Protein AF-A0A968CWX7-F1 (afdb_monomer)

Sequence (140 aa):
MKQVKEYPTERLKCWNDAKNLRMKYYENYLRAHEKGGLRWAGGAWAFSSIPAGLGKDVYSVTGEPYGATVAFFKDFAGQCHDAVEAAGFPRTLCAYMRNYWGSVLLDKYILADGTIMDGYPAPDFIWQDHICCSHSKWYQ

Solvent-accessible surface area (backbone atoms only — not comparable to full-atom values): 8065 Å²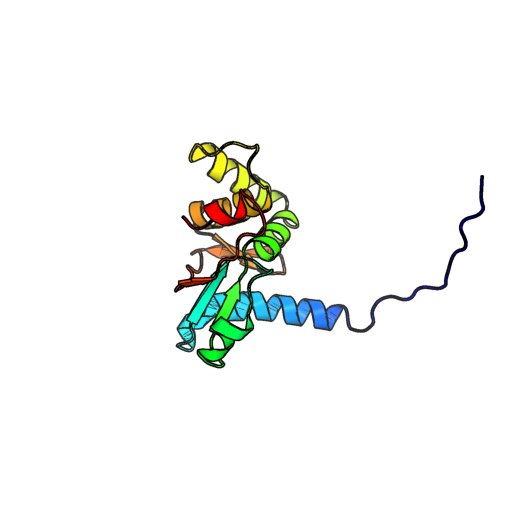 total; per-residue (Å²): 131,84,83,79,86,84,73,94,81,78,77,68,87,60,51,65,57,53,51,52,52,49,36,49,45,47,49,46,32,65,46,18,64,84,74,74,29,42,32,32,28,30,39,78,83,33,73,60,70,60,63,49,72,78,40,91,52,53,28,61,56,30,45,55,68,48,8,51,51,37,56,72,43,54,72,62,26,50,53,9,41,52,50,30,42,74,73,71,46,65,86,86,50,60,64,32,56,32,25,41,51,7,28,55,75,68,34,28,37,71,42,76,87,64,56,73,39,78,60,42,74,74,53,78,46,76,51,70,45,77,88,44,84,64,56,63,54,72,86,112

Structure (mmCIF, N/CA/C/O backbone):
data_AF-A0A968CWX7-F1
#
_entry.id   AF-A0A968CWX7-F1
#
loop_
_atom_site.group_PDB
_atom_site.id
_atom_site.type_symbol
_atom_site.label_atom_id
_atom_site.label_alt_id
_atom_site.label_comp_id
_atom_site.label_asym_id
_atom_site.label_entity_id
_atom_site.label_seq_id
_atom_site.pdbx_PDB_ins_code
_atom_site.Cartn_x
_atom_site.Cartn_y
_atom_site.Cartn_z
_atom_site.occupancy
_atom_site.B_iso_or_equiv
_atom_site.auth_seq_id
_atom_site.auth_comp_id
_atom_site.auth_asym_id
_atom_site.auth_atom_id
_atom_site.pdbx_PDB_model_num
ATOM 1 N N . MET A 1 1 ? 0.346 33.103 32.024 1.00 67.25 1 MET A N 1
ATOM 2 C CA . MET A 1 1 ? -0.031 31.960 31.159 1.00 67.25 1 MET A CA 1
ATOM 3 C C . MET A 1 1 ? -1.509 31.667 31.383 1.00 67.25 1 MET A C 1
ATOM 5 O O . MET A 1 1 ? -1.918 31.648 32.536 1.00 67.25 1 MET A O 1
ATOM 9 N N . LYS A 1 2 ? -2.324 31.523 30.328 1.00 74.75 2 LYS A N 1
ATOM 10 C CA . LYS A 1 2 ? -3.738 31.125 30.476 1.00 74.75 2 LYS A CA 1
ATOM 11 C C . LYS A 1 2 ? -3.789 29.654 30.894 1.00 74.75 2 LYS A C 1
ATOM 13 O O . LYS A 1 2 ? -3.130 28.831 30.268 1.00 74.75 2 LYS A O 1
ATOM 18 N N . GLN A 1 3 ? -4.551 29.344 31.937 1.00 81.31 3 GLN A N 1
ATOM 19 C CA . GLN A 1 3 ? -4.767 27.972 32.389 1.00 81.31 3 GLN A CA 1
ATOM 20 C C . GLN A 1 3 ? -5.578 27.224 31.320 1.00 81.31 3 GLN A C 1
ATOM 22 O O . GLN A 1 3 ? -6.645 27.692 30.913 1.00 81.31 3 GLN A O 1
ATOM 27 N N . VAL A 1 4 ? -5.049 26.110 30.810 1.00 87.00 4 VAL A N 1
ATOM 28 C CA . VAL A 1 4 ? -5.750 25.274 29.827 1.00 87.00 4 VAL A CA 1
ATOM 29 C C . VAL A 1 4 ? -6.818 24.483 30.572 1.00 87.00 4 VAL A C 1
ATOM 31 O O . VAL A 1 4 ? -6.523 23.797 31.545 1.00 87.00 4 VAL A O 1
ATOM 34 N N . LYS A 1 5 ? -8.074 24.617 30.146 1.00 90.12 5 LYS A N 1
ATOM 35 C CA . LYS A 1 5 ? -9.191 23.867 30.719 1.00 90.12 5 LYS A CA 1
ATOM 36 C C . LYS A 1 5 ? -9.108 22.416 30.249 1.00 90.12 5 LYS A C 1
ATOM 38 O O . LYS A 1 5 ? -9.241 22.156 29.055 1.00 90.12 5 LYS A O 1
ATOM 43 N N . GLU A 1 6 ? -8.900 21.497 31.182 1.00 90.50 6 GLU A N 1
ATOM 44 C CA . GLU A 1 6 ? -8.893 20.061 30.909 1.00 90.50 6 GLU A CA 1
ATOM 45 C C . GLU A 1 6 ? -10.314 19.491 30.980 1.00 90.50 6 GLU A C 1
ATOM 47 O O . GLU A 1 6 ? -11.129 19.901 31.810 1.00 90.50 6 GLU A O 1
ATOM 52 N N . TYR A 1 7 ? -10.618 18.556 30.080 1.00 92.88 7 TYR A N 1
ATOM 53 C CA . TYR A 1 7 ? -11.898 17.855 30.018 1.00 92.88 7 TYR A CA 1
ATOM 54 C C . TYR A 1 7 ? -11.671 16.367 30.295 1.00 92.88 7 TYR A C 1
ATOM 56 O O . TYR A 1 7 ? -10.656 15.824 29.852 1.00 92.88 7 TYR A O 1
ATOM 64 N N . PRO A 1 8 ? -12.595 15.687 30.998 1.00 92.81 8 PRO A N 1
ATOM 65 C CA . PRO A 1 8 ? -12.504 14.245 31.177 1.00 92.81 8 PRO A CA 1
ATOM 66 C C . PRO A 1 8 ? -12.540 13.552 29.811 1.00 92.81 8 PRO A C 1
ATOM 68 O O . PRO A 1 8 ? -13.364 13.877 28.956 1.00 92.81 8 PRO A O 1
ATOM 71 N N . THR A 1 9 ? -11.636 12.595 29.611 1.00 93.62 9 THR A N 1
ATOM 72 C CA . THR A 1 9 ? -11.552 11.787 28.390 1.00 93.62 9 THR A CA 1
ATOM 73 C C . THR A 1 9 ? -11.547 10.307 28.752 1.00 93.62 9 THR A C 1
ATOM 75 O O . THR A 1 9 ? -11.075 9.916 29.819 1.00 93.62 9 THR A O 1
ATOM 78 N N . GLU A 1 10 ? -12.076 9.470 27.863 1.00 94.62 10 GLU A N 1
ATOM 79 C CA . GLU A 1 10 ? -11.975 8.016 27.956 1.00 94.62 10 GLU A CA 1
ATOM 80 C C . GLU A 1 10 ? -11.439 7.442 26.643 1.00 94.62 10 GLU A C 1
ATOM 82 O O . GLU A 1 10 ? -11.481 8.084 25.591 1.00 94.62 10 GLU A O 1
ATOM 87 N N . ARG A 1 11 ? -10.910 6.217 26.696 1.00 94.31 11 ARG A N 1
ATOM 88 C CA . ARG A 1 11 ? -10.482 5.517 25.482 1.00 94.31 11 ARG A CA 1
ATOM 89 C C . ARG A 1 11 ? -11.704 5.119 24.661 1.00 94.31 11 ARG A C 1
ATOM 91 O O . ARG A 1 11 ? -12.733 4.732 25.208 1.00 94.31 11 ARG A O 1
ATOM 98 N N . LEU A 1 12 ? -11.557 5.129 23.339 1.00 94.88 12 LEU A N 1
ATOM 99 C CA . LEU A 1 12 ? -12.603 4.648 22.445 1.00 94.88 12 LEU A CA 1
ATOM 100 C C . LEU A 1 12 ? -12.853 3.148 22.685 1.00 94.88 12 LEU A C 1
ATOM 102 O O . LEU A 1 12 ? -11.975 2.320 22.439 1.00 94.88 12 LEU A O 1
ATOM 106 N N . LYS A 1 13 ? -14.055 2.794 23.153 1.00 96.75 13 LYS A N 1
ATOM 10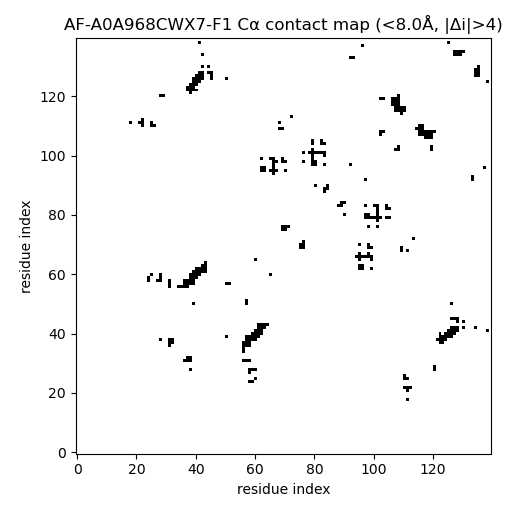7 C CA . LYS A 1 13 ? -14.405 1.415 23.547 1.00 96.75 13 LYS A CA 1
ATOM 108 C C . LYS A 1 13 ? -14.299 0.414 22.390 1.00 96.75 13 LYS A C 1
ATOM 110 O O . LYS A 1 13 ? -13.876 -0.715 22.603 1.00 96.75 13 LYS A O 1
ATOM 115 N N . CYS A 1 14 ? -14.599 0.849 21.167 1.00 96.50 14 CYS A N 1
ATOM 116 C CA . CYS A 1 14 ? -14.535 0.038 19.947 1.00 96.50 14 CYS A CA 1
ATOM 117 C C . CYS A 1 14 ? -13.175 0.099 19.225 1.00 96.50 14 CYS A C 1
ATOM 119 O O . CYS A 1 14 ? -13.073 -0.254 18.052 1.00 96.50 14 CYS A O 1
ATOM 121 N N . TRP A 1 15 ? -12.103 0.558 19.886 1.00 95.94 15 TRP A N 1
ATOM 122 C CA . TRP A 1 15 ? -10.797 0.715 19.233 1.00 95.94 15 TRP A CA 1
ATOM 123 C C . TRP A 1 15 ? -10.254 -0.591 18.640 1.00 95.94 15 TRP A C 1
ATOM 125 O O . TRP A 1 15 ? -9.680 -0.594 17.551 1.00 95.94 15 TRP A O 1
ATOM 135 N N . ASN A 1 16 ? -10.465 -1.715 19.327 1.00 96.25 16 ASN A N 1
ATOM 136 C CA . ASN A 1 16 ? -10.061 -3.022 18.813 1.00 96.25 16 ASN A CA 1
ATOM 137 C C . ASN A 1 16 ? -10.897 -3.440 17.594 1.00 96.25 16 ASN A C 1
ATOM 139 O O . ASN A 1 16 ? -10.343 -3.996 16.649 1.00 96.25 16 ASN A O 1
ATOM 143 N N . ASP A 1 17 ? -12.186 -3.099 17.555 1.00 97.62 17 ASP A N 1
ATOM 144 C CA . ASP A 1 17 ? -13.036 -3.367 16.391 1.00 97.62 17 ASP A CA 1
ATOM 145 C C . ASP A 1 17 ? -12.569 -2.568 15.172 1.00 97.62 17 ASP A C 1
ATOM 147 O O . ASP A 1 17 ? -12.485 -3.111 14.073 1.00 97.62 17 ASP A O 1
ATOM 151 N N . ALA A 1 18 ? -12.166 -1.309 15.367 1.00 96.50 18 ALA A N 1
ATOM 152 C CA . ALA A 1 18 ? -11.585 -0.488 14.306 1.00 96.50 18 ALA A CA 1
ATOM 153 C C . ALA A 1 18 ? -10.281 -1.093 13.750 1.00 96.50 18 ALA A C 1
ATOM 155 O O . ALA A 1 18 ? -10.082 -1.129 12.533 1.00 96.50 18 ALA A O 1
ATOM 156 N N . LYS A 1 19 ? -9.410 -1.632 14.616 1.00 95.62 19 LYS A N 1
ATOM 157 C CA . LYS A 1 19 ? -8.200 -2.352 14.181 1.00 95.62 19 LYS A CA 1
ATOM 158 C C . LYS A 1 19 ? -8.538 -3.607 13.381 1.00 95.62 19 LYS A C 1
ATOM 160 O O . LYS A 1 19 ? -7.940 -3.830 12.332 1.00 95.62 19 LYS A O 1
ATOM 165 N N . ASN A 1 20 ? -9.521 -4.380 13.838 1.00 97.31 20 ASN A N 1
ATOM 166 C CA . ASN A 1 20 ? -9.982 -5.580 13.142 1.00 97.31 20 ASN A CA 1
ATOM 167 C C . ASN A 1 20 ? -10.578 -5.243 11.767 1.00 97.31 20 ASN A C 1
ATOM 169 O O . ASN A 1 20 ? -10.320 -5.949 10.796 1.00 97.31 20 ASN A O 1
ATOM 173 N N . LEU A 1 21 ? -11.340 -4.149 11.660 1.00 97.06 21 LEU A N 1
ATOM 174 C CA . LEU A 1 21 ? -11.858 -3.653 10.382 1.00 97.06 21 LEU A CA 1
ATOM 175 C C . LEU A 1 21 ? -10.725 -3.253 9.434 1.00 97.06 21 LEU A C 1
ATOM 177 O O . LEU A 1 21 ? -10.745 -3.636 8.266 1.00 97.06 21 LEU A O 1
ATOM 181 N N . ARG A 1 22 ? -9.712 -2.540 9.938 1.00 96.69 22 ARG A N 1
ATOM 182 C CA . ARG A 1 22 ? -8.534 -2.168 9.147 1.00 96.69 22 ARG A CA 1
ATOM 183 C C . ARG A 1 22 ? -7.749 -3.394 8.681 1.00 96.69 22 ARG A C 1
ATOM 185 O O . ARG A 1 22 ? -7.303 -3.407 7.543 1.00 96.69 22 ARG A O 1
ATOM 192 N N . MET A 1 23 ? -7.603 -4.424 9.512 1.00 97.75 23 MET A N 1
ATOM 193 C CA . MET A 1 23 ? -6.945 -5.666 9.094 1.00 97.75 23 MET A CA 1
ATOM 194 C C . MET A 1 23 ? -7.702 -6.338 7.943 1.00 97.75 23 MET A C 1
ATOM 196 O O . MET A 1 23 ? -7.127 -6.584 6.884 1.00 97.75 23 MET A O 1
ATOM 200 N N . LYS A 1 24 ? -9.019 -6.516 8.104 1.00 97.69 24 LYS A N 1
ATOM 201 C CA . LYS A 1 24 ? -9.888 -7.089 7.065 1.00 97.69 24 LYS A CA 1
ATOM 202 C C . LYS A 1 24 ? -9.848 -6.297 5.760 1.00 97.69 24 LYS A C 1
ATOM 204 O O . LYS A 1 24 ? -9.932 -6.892 4.695 1.00 97.69 24 LYS A O 1
ATOM 209 N N . TYR A 1 25 ? -9.722 -4.972 5.827 1.00 96.94 25 TYR A N 1
ATOM 210 C CA . TYR A 1 25 ? -9.575 -4.119 4.646 1.00 96.94 25 TYR A CA 1
ATOM 211 C C . TYR A 1 25 ? -8.352 -4.516 3.799 1.00 96.94 25 TYR A C 1
ATOM 213 O O . TYR A 1 25 ? -8.505 -4.781 2.607 1.00 96.94 25 TYR A O 1
ATOM 221 N N . TYR A 1 26 ? -7.173 -4.663 4.418 1.00 98.12 26 TYR A N 1
ATOM 222 C CA . TYR A 1 26 ? -5.954 -5.079 3.709 1.00 98.12 26 TYR A CA 1
ATOM 223 C C . TYR A 1 26 ? -6.009 -6.532 3.224 1.00 98.12 26 TYR A C 1
ATOM 225 O O . TYR A 1 26 ? -5.554 -6.815 2.114 1.00 98.12 26 TYR A O 1
ATOM 233 N N . GLU A 1 27 ? -6.578 -7.443 4.021 1.00 97.69 27 GLU A N 1
ATOM 234 C CA . GLU A 1 27 ? -6.735 -8.857 3.651 1.00 97.69 27 GLU A CA 1
ATOM 235 C C . GLU A 1 27 ? -7.701 -9.048 2.481 1.00 97.69 27 GLU A C 1
ATOM 237 O O . GLU A 1 27 ? -7.425 -9.827 1.572 1.00 97.69 27 GLU A O 1
ATOM 242 N N . ASN A 1 28 ? -8.827 -8.332 2.484 1.00 97.44 28 ASN A N 1
ATOM 243 C CA . ASN A 1 28 ? -9.808 -8.409 1.409 1.00 97.44 28 ASN A CA 1
ATOM 244 C C . ASN A 1 28 ? -9.222 -7.916 0.085 1.00 97.44 28 ASN A C 1
ATOM 246 O O . ASN A 1 28 ? -9.444 -8.553 -0.939 1.00 97.44 28 ASN A O 1
ATOM 250 N N . TYR A 1 29 ? -8.439 -6.833 0.104 1.00 97.94 29 TYR A N 1
ATOM 251 C CA . TYR A 1 29 ? -7.724 -6.375 -1.086 1.00 97.94 29 TYR A CA 1
ATOM 252 C C . TYR A 1 29 ? -6.696 -7.410 -1.556 1.00 97.94 29 TYR A C 1
ATOM 254 O O . TYR A 1 29 ? -6.709 -7.809 -2.719 1.00 97.94 29 TYR A O 1
ATOM 262 N N . LEU A 1 30 ? -5.858 -7.920 -0.646 1.00 97.75 30 LEU A N 1
ATOM 263 C CA . LEU A 1 30 ? -4.855 -8.941 -0.957 1.00 97.75 30 LEU A CA 1
ATOM 264 C C . LEU A 1 30 ? -5.483 -10.190 -1.588 1.00 97.75 30 LEU A C 1
ATOM 266 O O . LEU A 1 30 ? -4.977 -10.693 -2.585 1.00 97.75 30 LEU A O 1
ATOM 270 N N . ARG A 1 31 ? -6.615 -10.655 -1.058 1.00 97.19 31 ARG A N 1
ATOM 271 C CA . ARG A 1 31 ? -7.286 -11.893 -1.482 1.00 97.19 31 ARG A CA 1
ATOM 272 C C . ARG A 1 31 ? -8.438 -11.678 -2.465 1.00 97.19 31 ARG A C 1
ATOM 274 O O . ARG A 1 31 ? -9.187 -12.613 -2.728 1.00 97.19 31 ARG A O 1
ATOM 281 N N . ALA A 1 32 ? -8.598 -10.472 -3.012 1.00 97.56 32 ALA A N 1
ATOM 282 C CA . ALA A 1 32 ? -9.721 -10.117 -3.884 1.00 97.56 32 ALA A CA 1
ATOM 283 C C . ALA A 1 32 ? -9.924 -11.129 -5.027 1.00 97.56 32 ALA A C 1
ATOM 285 O O . ALA A 1 32 ? -11.020 -11.662 -5.207 1.00 97.56 32 ALA A O 1
ATOM 286 N N . HIS A 1 33 ? -8.843 -11.460 -5.739 1.00 97.31 33 HIS A N 1
ATOM 287 C CA . HIS A 1 33 ? -8.876 -12.374 -6.884 1.00 97.31 33 HIS A CA 1
ATOM 288 C C . HIS A 1 33 ? -9.184 -13.830 -6.506 1.00 97.31 33 HIS A C 1
ATOM 290 O O . HIS A 1 33 ? -9.772 -14.538 -7.317 1.00 97.31 33 HIS A O 1
ATOM 296 N N . GLU A 1 34 ? -8.896 -14.273 -5.275 1.00 96.44 34 GLU A N 1
ATOM 297 C CA . GLU A 1 34 ? -9.250 -15.631 -4.809 1.00 96.44 34 GLU A CA 1
ATOM 298 C C . GLU A 1 34 ? -10.770 -15.858 -4.802 1.00 96.44 34 GLU A C 1
ATOM 300 O O . GLU A 1 34 ? -11.241 -16.991 -4.871 1.00 96.44 34 GLU A O 1
ATOM 305 N N . LYS A 1 35 ? -11.541 -14.769 -4.723 1.00 91.94 35 LYS A N 1
ATOM 306 C CA . LYS A 1 35 ? -13.007 -14.769 -4.706 1.00 91.94 35 LYS A CA 1
ATOM 307 C C . LYS A 1 35 ? -13.614 -14.252 -6.014 1.00 91.94 35 LYS A C 1
ATOM 309 O O . LYS A 1 35 ? -14.823 -14.064 -6.078 1.00 91.94 35 LYS A O 1
ATOM 314 N N . GLY A 1 36 ? -12.791 -13.995 -7.035 1.00 95.12 36 GLY A N 1
ATOM 315 C CA . GLY A 1 36 ? -13.223 -13.381 -8.295 1.00 95.12 36 GLY A CA 1
ATOM 316 C C . GLY A 1 36 ? -13.580 -11.891 -8.192 1.00 95.12 36 GLY A C 1
ATOM 317 O O . GLY A 1 36 ? -14.253 -11.375 -9.080 1.00 95.12 36 GLY A O 1
ATOM 318 N N . GLY A 1 37 ? -13.167 -11.208 -7.119 1.00 97.06 37 GLY A N 1
ATOM 319 C CA . GLY A 1 37 ? -13.379 -9.771 -6.934 1.00 97.06 37 GLY A CA 1
ATOM 320 C C . GLY A 1 37 ? -12.352 -8.909 -7.671 1.00 97.06 37 GLY A C 1
ATOM 321 O O . GLY A 1 37 ? -11.367 -9.425 -8.183 1.00 97.06 37 GLY A O 1
ATOM 322 N N . LEU A 1 38 ? -12.557 -7.592 -7.683 1.00 97.69 38 LEU A N 1
ATOM 323 C CA . LEU A 1 38 ? -11.654 -6.604 -8.280 1.00 97.69 38 LEU A CA 1
ATOM 324 C C . LEU A 1 38 ? -10.890 -5.818 -7.211 1.00 97.69 38 LEU A C 1
ATOM 326 O O . LEU A 1 38 ? -11.393 -5.562 -6.115 1.00 97.69 38 LEU A O 1
ATOM 330 N N . ARG A 1 39 ? -9.690 -5.376 -7.567 1.00 97.75 39 ARG A N 1
ATOM 331 C CA . ARG A 1 39 ? -8.835 -4.464 -6.813 1.00 97.75 39 ARG A CA 1
ATOM 332 C C . ARG A 1 39 ? -8.799 -3.109 -7.495 1.00 97.75 39 ARG A C 1
ATOM 334 O O . ARG A 1 39 ? -8.576 -3.023 -8.699 1.00 97.75 39 ARG A O 1
ATOM 341 N N . TRP A 1 40 ? -8.905 -2.040 -6.718 1.00 96.69 40 TRP A N 1
ATOM 342 C CA . TRP A 1 40 ? -8.594 -0.705 -7.214 1.00 96.69 40 TRP A CA 1
ATOM 343 C C . TRP A 1 40 ? -7.711 0.084 -6.256 1.00 96.69 40 TRP A C 1
ATOM 345 O O . TRP A 1 40 ? -7.794 -0.051 -5.033 1.00 96.69 40 TRP A O 1
ATOM 355 N N . ALA A 1 41 ? -6.866 0.930 -6.832 1.00 95.88 41 ALA A N 1
ATOM 356 C CA . ALA A 1 41 ? -6.053 1.891 -6.100 1.00 95.88 41 ALA A CA 1
ATOM 357 C C . ALA A 1 41 ? -6.324 3.308 -6.613 1.00 95.88 41 ALA A C 1
ATOM 359 O O . ALA A 1 41 ? -6.961 3.501 -7.648 1.00 95.88 41 ALA A O 1
ATOM 360 N N . GLY A 1 42 ? -5.867 4.312 -5.876 1.00 93.94 42 GLY A N 1
ATOM 361 C CA . GLY A 1 42 ? -6.107 5.709 -6.210 1.00 93.94 42 GLY A CA 1
ATOM 362 C C . GLY A 1 42 ? -6.129 6.598 -4.976 1.00 93.94 42 GLY A C 1
ATOM 363 O O . GLY A 1 42 ? -5.626 6.212 -3.917 1.00 93.94 42 GLY A O 1
ATOM 364 N N . GLY A 1 43 ? -6.738 7.771 -5.117 1.00 92.12 43 GLY A N 1
ATOM 365 C CA . GLY A 1 43 ? -6.800 8.790 -4.080 1.00 92.12 43 GLY A CA 1
ATOM 366 C C . GLY A 1 43 ? -7.845 8.440 -3.033 1.00 92.12 43 GLY A C 1
ATOM 367 O O . GLY A 1 43 ? -8.969 8.059 -3.361 1.00 92.12 43 GLY A O 1
ATOM 368 N N . ALA A 1 44 ? -7.505 8.603 -1.757 1.00 91.06 44 ALA A N 1
ATOM 369 C CA . ALA A 1 44 ? -8.441 8.376 -0.656 1.00 91.06 44 ALA A CA 1
ATOM 370 C C . ALA A 1 44 ? -9.620 9.362 -0.645 1.00 91.06 44 ALA A C 1
ATOM 372 O O . ALA A 1 44 ? -10.629 9.107 0.011 1.00 91.06 44 ALA A O 1
ATOM 373 N N . TRP A 1 45 ? -9.488 10.482 -1.359 1.00 89.56 45 TRP A N 1
ATOM 374 C CA . TRP A 1 45 ? -10.525 11.501 -1.530 1.00 89.56 45 TRP A CA 1
ATOM 375 C C . TRP A 1 45 ? -11.409 11.270 -2.760 1.00 89.56 45 TRP A C 1
ATOM 377 O O . TRP A 1 45 ? -12.442 11.928 -2.903 1.00 89.56 45 TRP A O 1
ATOM 387 N N . ALA A 1 46 ? -11.061 10.305 -3.614 1.00 88.94 46 ALA A N 1
ATOM 388 C CA . ALA A 1 46 ? -11.867 9.969 -4.772 1.00 88.94 46 ALA A CA 1
ATOM 389 C C . ALA A 1 46 ? -13.234 9.401 -4.354 1.00 88.94 46 ALA A C 1
ATOM 391 O O . ALA A 1 46 ? -13.384 8.722 -3.333 1.00 88.94 46 ALA A O 1
ATOM 392 N N . PHE A 1 47 ? -14.254 9.646 -5.179 1.00 90.56 47 PHE A N 1
ATOM 393 C CA . PHE A 1 47 ? -15.608 9.152 -4.934 1.00 90.56 47 PHE A CA 1
ATOM 394 C C . PHE A 1 47 ? -15.657 7.622 -5.023 1.00 90.56 47 PHE A C 1
ATOM 396 O O . PHE A 1 47 ? -15.806 7.058 -6.109 1.00 90.56 47 PHE A O 1
ATOM 403 N N . SER A 1 48 ? -15.563 6.948 -3.875 1.00 90.62 48 SER A N 1
ATOM 404 C CA . SER A 1 48 ? -15.618 5.482 -3.772 1.00 90.62 48 SER A CA 1
ATOM 405 C C . SER A 1 48 ? -16.975 4.896 -4.174 1.00 90.62 48 SER A C 1
ATOM 407 O O . SER A 1 48 ? -17.062 3.708 -4.482 1.00 90.62 48 SER A O 1
ATOM 409 N N . SER A 1 49 ? -18.020 5.729 -4.243 1.00 92.81 49 SER A N 1
ATOM 410 C CA . SER A 1 49 ? -19.340 5.352 -4.753 1.00 92.81 49 SER A CA 1
ATOM 411 C C . SER A 1 49 ? -19.307 4.867 -6.204 1.00 92.81 49 SER A C 1
ATOM 413 O O . SER A 1 49 ? -20.121 4.020 -6.560 1.00 92.81 49 SER A O 1
ATOM 415 N N . ILE A 1 50 ? -18.368 5.352 -7.027 1.00 94.12 50 ILE A N 1
ATOM 416 C CA . ILE A 1 50 ? -18.246 4.929 -8.427 1.00 94.12 50 ILE A CA 1
ATOM 417 C C . ILE A 1 50 ? -17.686 3.498 -8.521 1.00 94.12 50 ILE A C 1
ATOM 419 O O . ILE A 1 50 ? -18.404 2.642 -9.041 1.00 94.12 50 ILE A O 1
ATOM 423 N N . PRO A 1 51 ? -16.502 3.164 -7.954 1.00 95.06 51 PRO A N 1
ATOM 424 C CA . PRO A 1 51 ? -16.055 1.772 -7.862 1.00 95.06 51 PRO A CA 1
ATOM 425 C C . PRO A 1 51 ? -17.058 0.840 -7.170 1.00 95.06 51 PRO A C 1
ATOM 427 O O . PRO A 1 51 ? -17.231 -0.295 -7.602 1.00 95.06 51 PRO A O 1
ATOM 430 N N . ALA A 1 52 ? -17.763 1.308 -6.133 1.00 93.12 52 ALA A N 1
ATOM 431 C CA . ALA A 1 52 ? -18.769 0.502 -5.436 1.00 93.12 52 ALA A CA 1
ATOM 432 C C . ALA A 1 52 ? -19.964 0.109 -6.328 1.00 93.12 52 ALA A C 1
ATOM 434 O O . ALA A 1 52 ? -20.624 -0.897 -6.066 1.00 93.12 52 ALA A 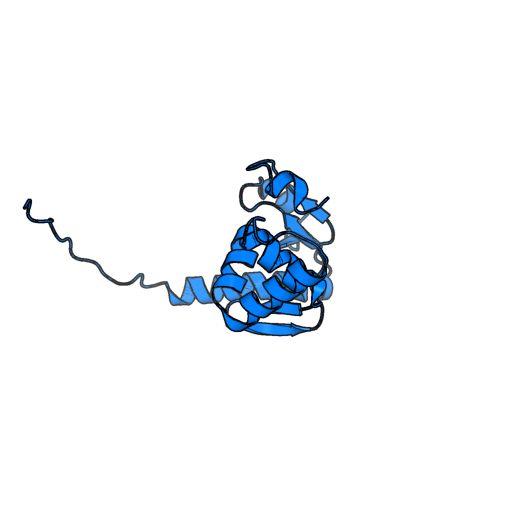O 1
ATOM 435 N N . GLY A 1 53 ? -20.237 0.866 -7.397 1.00 95.00 53 GLY A N 1
ATOM 436 C CA . GLY A 1 53 ? -21.263 0.529 -8.385 1.00 95.00 53 GLY A CA 1
ATOM 437 C C . GLY A 1 53 ? -20.929 -0.699 -9.240 1.00 95.00 53 GLY A C 1
ATOM 438 O O . GLY A 1 53 ? -21.827 -1.262 -9.860 1.00 95.00 53 GLY A O 1
ATOM 439 N N . LEU A 1 54 ? -19.666 -1.140 -9.257 1.00 95.06 54 LEU A N 1
ATOM 440 C CA . LEU A 1 54 ? -19.216 -2.306 -10.025 1.00 95.06 54 LEU A CA 1
ATOM 441 C C . LEU A 1 54 ? -19.524 -3.642 -9.326 1.00 95.06 54 LEU A C 1
ATOM 443 O O . LEU A 1 54 ? -19.460 -4.690 -9.964 1.00 95.06 54 LEU A O 1
ATOM 447 N N . GLY A 1 55 ? -19.879 -3.626 -8.037 1.00 94.25 55 GLY A N 1
ATOM 448 C CA . GLY A 1 55 ? -20.262 -4.824 -7.292 1.00 94.25 55 GLY A CA 1
ATOM 449 C C . GLY A 1 55 ? -19.858 -4.789 -5.820 1.00 94.25 55 GLY A C 1
ATOM 450 O O . GLY A 1 55 ? -19.233 -3.847 -5.340 1.00 94.25 55 GLY A O 1
ATOM 451 N N . LYS A 1 56 ? -20.221 -5.848 -5.086 1.00 92.81 56 LYS A N 1
ATOM 452 C CA . LYS A 1 56 ? -19.869 -6.010 -3.661 1.00 92.81 56 LYS A CA 1
ATOM 453 C C . LYS A 1 56 ? -18.441 -6.512 -3.447 1.00 92.81 56 LYS A C 1
ATOM 455 O O . LYS A 1 56 ? -17.884 -6.312 -2.371 1.00 92.81 56 LYS A O 1
ATOM 460 N N . ASP A 1 57 ? -17.860 -7.123 -4.472 1.00 95.38 57 ASP A N 1
ATOM 461 C CA . ASP A 1 57 ? -16.537 -7.742 -4.435 1.00 95.38 57 ASP A CA 1
ATOM 462 C C . ASP A 1 57 ? -15.496 -6.825 -5.091 1.00 95.38 57 ASP A C 1
ATOM 464 O O . ASP A 1 57 ? -14.699 -7.250 -5.919 1.00 95.38 57 ASP A O 1
ATOM 468 N N . VAL A 1 58 ? -15.540 -5.532 -4.755 1.00 96.81 58 VAL A N 1
ATOM 469 C CA . VAL A 1 58 ? -14.627 -4.503 -5.271 1.00 96.81 58 VAL A CA 1
ATOM 470 C C . VAL A 1 58 ? -13.904 -3.866 -4.096 1.00 96.81 58 VAL A C 1
ATOM 472 O O . VAL A 1 58 ? -14.493 -3.140 -3.293 1.00 96.81 58 VAL A O 1
ATOM 475 N N . TYR A 1 59 ? -12.617 -4.162 -3.979 1.00 97.00 59 TYR A N 1
ATOM 476 C CA . TYR A 1 59 ? -11.810 -3.829 -2.814 1.00 97.00 59 TYR A CA 1
ATOM 477 C C . TYR A 1 59 ? -10.799 -2.747 -3.158 1.00 97.00 59 TYR A C 1
ATOM 479 O O . TYR A 1 59 ? -10.167 -2.782 -4.213 1.00 97.00 59 TYR A O 1
ATOM 487 N N . SER A 1 60 ? -10.633 -1.786 -2.253 1.00 95.81 60 SER A N 1
ATOM 488 C CA . SER A 1 60 ? -9.705 -0.678 -2.446 1.00 95.81 60 SER A CA 1
ATOM 489 C C . SER A 1 60 ? -8.484 -0.804 -1.558 1.00 95.81 60 SER A C 1
ATOM 491 O O . SER A 1 60 ? -8.598 -1.294 -0.439 1.00 95.81 60 SER A O 1
ATOM 493 N N . VAL A 1 61 ? -7.353 -0.292 -2.037 1.00 95.69 61 VAL A N 1
ATOM 494 C CA . VAL A 1 61 ? -6.246 0.202 -1.211 1.00 95.69 61 VAL A CA 1
ATOM 495 C C . VAL A 1 61 ? -5.795 1.523 -1.815 1.00 95.69 61 VAL A C 1
ATOM 497 O O . VAL A 1 61 ? -5.134 1.570 -2.851 1.00 95.69 61 VAL A O 1
ATOM 500 N N . THR A 1 62 ? -6.186 2.622 -1.179 1.00 94.44 62 THR A N 1
ATOM 501 C CA . THR A 1 62 ? -5.831 3.970 -1.638 1.00 94.44 62 THR A CA 1
ATOM 502 C C . THR A 1 62 ? -4.417 4.345 -1.192 1.00 94.44 62 THR A C 1
ATOM 504 O O . THR A 1 62 ? -3.945 3.900 -0.138 1.00 94.44 62 THR A O 1
ATOM 507 N N . GLY A 1 63 ? -3.732 5.156 -1.996 1.00 93.81 63 GLY A N 1
ATOM 508 C CA . GLY A 1 63 ? -2.302 5.427 -1.859 1.00 93.81 63 GLY A CA 1
ATOM 509 C C . GLY A 1 63 ? -1.913 6.040 -0.517 1.00 93.81 63 GLY A C 1
ATOM 510 O O . GLY A 1 63 ? -0.955 5.590 0.110 1.00 93.81 63 GLY A O 1
ATOM 511 N N . GLU A 1 64 ? -2.659 7.032 -0.036 1.00 95.00 64 GLU A N 1
ATOM 512 C CA . GLU A 1 64 ? -2.321 7.795 1.169 1.00 95.00 64 GLU A CA 1
ATOM 513 C C . GLU A 1 64 ? -2.472 6.962 2.452 1.00 95.00 64 GLU A C 1
ATOM 515 O O . GLU A 1 64 ? -1.511 6.891 3.222 1.00 95.00 64 GLU A O 1
ATOM 520 N N . PRO A 1 65 ? -3.599 6.259 2.695 1.00 95.69 65 PRO A N 1
ATOM 521 C CA . PRO A 1 65 ? -3.739 5.376 3.852 1.00 95.69 65 PRO A CA 1
ATOM 522 C C . PRO A 1 65 ? -2.763 4.197 3.827 1.00 95.69 65 PRO A C 1
ATOM 524 O O . PRO A 1 65 ? -2.270 3.784 4.881 1.00 95.69 65 PRO A O 1
ATOM 527 N N . TYR A 1 66 ? -2.439 3.659 2.645 1.00 97.81 66 TYR A N 1
ATOM 528 C CA . TYR A 1 66 ? -1.406 2.630 2.535 1.00 97.81 66 TYR A CA 1
ATOM 529 C C . TYR A 1 66 ? -0.014 3.185 2.832 1.00 97.81 66 TYR A C 1
ATOM 531 O O . TYR A 1 66 ? 0.698 2.645 3.675 1.00 97.81 66 TYR A O 1
ATOM 539 N N . GLY A 1 67 ? 0.349 4.318 2.232 1.00 97.69 67 GLY A N 1
ATOM 540 C CA . GLY A 1 67 ? 1.611 4.997 2.503 1.00 97.69 67 GLY A CA 1
ATOM 541 C C . GLY A 1 67 ? 1.767 5.382 3.977 1.00 97.69 67 GLY A C 1
ATOM 542 O O . GLY A 1 67 ? 2.862 5.267 4.528 1.00 97.69 67 GLY A O 1
ATOM 543 N N . ALA A 1 68 ? 0.682 5.774 4.652 1.00 97.75 68 ALA A N 1
ATOM 544 C CA . ALA A 1 68 ? 0.664 6.016 6.094 1.00 97.75 68 ALA A CA 1
ATOM 545 C C . ALA A 1 68 ? 0.847 4.728 6.915 1.00 97.75 68 ALA A C 1
ATOM 547 O O . ALA A 1 68 ? 1.497 4.743 7.958 1.00 97.75 68 ALA A O 1
ATOM 548 N N . THR A 1 69 ? 0.310 3.606 6.433 1.00 97.81 69 THR A N 1
ATOM 549 C CA . THR A 1 69 ? 0.497 2.284 7.046 1.00 97.81 69 THR A CA 1
ATOM 550 C C . THR A 1 69 ? 1.947 1.844 6.980 1.00 97.81 69 THR A C 1
ATOM 552 O O . THR A 1 69 ? 2.514 1.498 8.009 1.00 97.81 69 THR A O 1
ATOM 555 N N . VAL A 1 70 ? 2.567 1.942 5.805 1.00 98.56 70 VAL A N 1
ATOM 556 C CA . VAL A 1 70 ? 4.002 1.690 5.629 1.00 98.56 70 VAL A CA 1
ATOM 557 C C . VAL A 1 70 ? 4.817 2.586 6.566 1.00 98.56 70 VAL A C 1
ATOM 559 O O . VAL A 1 70 ? 5.675 2.086 7.283 1.00 98.56 70 VAL A O 1
ATOM 562 N N . ALA A 1 71 ? 4.496 3.885 6.652 1.00 98.38 71 ALA A N 1
ATOM 563 C CA . ALA A 1 71 ? 5.210 4.837 7.511 1.00 98.38 71 ALA A CA 1
ATOM 564 C C . ALA A 1 71 ? 5.189 4.471 9.009 1.00 98.38 71 ALA A C 1
ATOM 566 O O . ALA A 1 71 ? 6.106 4.843 9.743 1.00 98.38 71 ALA A O 1
ATOM 567 N N . PHE A 1 72 ? 4.154 3.762 9.473 1.00 98.12 72 PHE A N 1
ATOM 568 C CA . PHE A 1 72 ? 4.079 3.274 10.852 1.00 98.12 72 PHE A CA 1
ATOM 569 C C . PHE A 1 72 ? 5.161 2.218 11.142 1.00 98.12 72 PHE A C 1
ATOM 571 O O . PHE A 1 72 ? 5.717 2.191 12.242 1.00 98.12 72 PHE A O 1
ATOM 578 N N . PHE A 1 73 ? 5.518 1.406 10.143 1.00 98.38 73 PHE A N 1
ATOM 579 C CA . PHE A 1 73 ? 6.556 0.377 10.217 1.00 98.38 73 PHE A CA 1
ATOM 580 C C . PHE A 1 73 ? 7.877 0.910 9.650 1.00 98.38 73 PHE A C 1
ATOM 582 O O . PHE A 1 73 ? 8.232 0.672 8.497 1.00 98.38 73 PHE A O 1
ATOM 589 N N . LYS A 1 74 ? 8.604 1.661 10.486 1.00 98.12 74 LYS A N 1
ATOM 590 C CA . LYS A 1 74 ? 9.776 2.470 10.097 1.00 98.12 74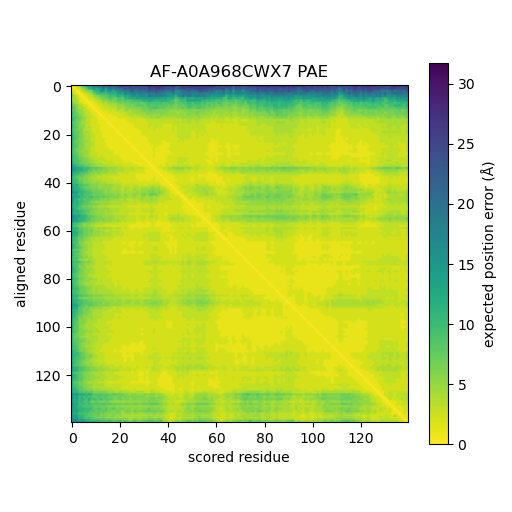 LYS A CA 1
ATOM 591 C C . LYS A 1 74 ? 10.838 1.714 9.299 1.00 98.12 74 LYS A C 1
ATOM 593 O O . LYS A 1 74 ? 11.364 2.277 8.345 1.00 98.12 74 LYS A O 1
ATOM 598 N N . ASP A 1 75 ? 11.124 0.466 9.659 1.00 98.31 75 ASP A N 1
ATOM 599 C CA . ASP A 1 75 ? 12.154 -0.330 8.981 1.00 98.31 75 ASP A CA 1
ATOM 600 C C . ASP A 1 75 ? 11.750 -0.648 7.536 1.00 98.31 75 ASP A C 1
ATOM 602 O O . ASP A 1 75 ? 12.555 -0.509 6.616 1.00 98.31 75 ASP A O 1
ATOM 606 N N . PHE A 1 76 ? 10.480 -1.001 7.316 1.00 98.62 76 PHE A N 1
ATOM 607 C CA . PHE A 1 76 ? 9.951 -1.231 5.973 1.00 98.62 76 PHE A CA 1
ATOM 608 C C . PHE A 1 76 ? 9.812 0.078 5.186 1.00 98.62 76 PHE A C 1
ATOM 610 O O . PHE A 1 76 ? 10.130 0.119 3.999 1.00 98.62 76 PHE A O 1
ATOM 617 N N . ALA A 1 77 ? 9.414 1.173 5.842 1.00 98.69 77 ALA A N 1
ATOM 618 C CA . ALA A 1 77 ? 9.384 2.497 5.221 1.00 98.69 77 ALA A CA 1
ATOM 619 C C . ALA A 1 77 ? 10.774 2.953 4.747 1.00 98.69 77 ALA A C 1
ATOM 621 O O . ALA A 1 77 ? 10.897 3.505 3.655 1.00 98.69 77 ALA A O 1
ATOM 622 N N . GLY A 1 78 ? 11.822 2.691 5.537 1.00 98.50 78 GLY A N 1
ATOM 623 C CA . GLY A 1 78 ? 13.211 2.947 5.152 1.00 98.50 78 GLY A CA 1
ATOM 624 C C . GLY A 1 78 ? 13.588 2.204 3.872 1.00 98.50 78 GLY A C 1
ATOM 625 O O . GLY A 1 78 ? 14.001 2.834 2.905 1.00 98.50 78 GLY A O 1
ATOM 626 N N . GLN A 1 79 ? 13.316 0.896 3.820 1.00 98.62 79 GLN A N 1
ATOM 627 C CA . GLN A 1 79 ? 13.550 0.079 2.621 1.00 98.62 79 GLN A CA 1
ATOM 628 C C . GLN A 1 79 ? 12.780 0.601 1.400 1.00 98.62 79 GLN A C 1
ATOM 630 O O . GLN A 1 79 ? 13.328 0.663 0.301 1.00 98.62 79 GLN A O 1
ATOM 635 N N . CYS A 1 80 ? 11.521 1.013 1.583 1.00 98.69 80 CYS A N 1
ATOM 636 C CA . CYS A 1 80 ? 10.715 1.589 0.508 1.00 98.69 80 CYS A CA 1
ATOM 637 C C . CYS A 1 80 ? 11.328 2.890 -0.029 1.00 98.69 80 CYS A C 1
ATOM 639 O O . CYS A 1 80 ? 11.390 3.093 -1.241 1.00 98.69 80 CYS A O 1
ATOM 641 N N . HIS A 1 81 ? 11.786 3.774 0.859 1.00 98.62 81 HIS A N 1
ATOM 642 C CA . HIS A 1 81 ? 12.446 5.013 0.463 1.00 98.62 81 HIS A CA 1
ATOM 643 C C . HIS A 1 81 ? 13.751 4.743 -0.293 1.00 98.62 81 HIS A C 1
ATOM 645 O O . HIS A 1 81 ? 13.945 5.330 -1.356 1.00 98.62 81 HIS A O 1
ATOM 651 N N . ASP A 1 82 ? 14.587 3.828 0.202 1.00 98.56 82 ASP A N 1
ATOM 652 C CA . ASP A 1 82 ? 15.845 3.453 -0.448 1.00 98.56 82 ASP A CA 1
ATOM 653 C C . ASP A 1 82 ? 15.599 2.879 -1.851 1.00 98.56 82 ASP A C 1
ATOM 655 O O . ASP A 1 82 ? 16.274 3.262 -2.805 1.00 98.56 82 ASP A O 1
ATOM 659 N N . ALA A 1 83 ? 14.583 2.022 -2.007 1.00 98.56 83 ALA A N 1
ATOM 660 C CA . ALA A 1 83 ? 14.202 1.453 -3.301 1.00 98.56 83 ALA A CA 1
ATOM 661 C C . ALA A 1 83 ? 13.745 2.526 -4.303 1.00 98.56 83 ALA A C 1
ATOM 663 O O . ALA A 1 83 ? 14.141 2.505 -5.468 1.00 98.56 83 ALA A O 1
ATOM 664 N N . VAL A 1 84 ? 12.938 3.491 -3.855 1.00 98.25 84 VAL A N 1
ATOM 665 C CA . VAL A 1 84 ? 12.458 4.592 -4.706 1.00 98.25 84 VAL A CA 1
ATOM 666 C C . VAL A 1 84 ? 13.590 5.531 -5.112 1.00 98.25 84 VAL A C 1
ATOM 668 O O . VAL A 1 84 ? 13.660 5.943 -6.270 1.00 98.25 84 VAL A O 1
ATOM 671 N N . GLU A 1 85 ? 14.500 5.849 -4.193 1.00 98.06 85 GLU A N 1
ATOM 672 C CA . GLU A 1 85 ? 15.679 6.657 -4.509 1.00 98.06 85 GLU A CA 1
ATOM 673 C C . GLU A 1 85 ? 16.628 5.937 -5.473 1.00 98.06 85 GLU A C 1
ATOM 675 O O . GLU A 1 85 ? 17.117 6.552 -6.422 1.00 98.06 85 GLU A O 1
ATOM 680 N N . ALA A 1 86 ? 16.840 4.629 -5.289 1.00 98.38 86 ALA A N 1
ATOM 681 C CA . ALA A 1 86 ? 17.638 3.804 -6.195 1.00 98.38 86 ALA A CA 1
ATOM 682 C C . ALA A 1 86 ? 17.026 3.713 -7.605 1.00 98.38 86 ALA A C 1
ATOM 684 O O . ALA A 1 86 ? 17.761 3.650 -8.589 1.00 98.38 86 ALA A O 1
ATOM 685 N N . ALA A 1 87 ? 15.696 3.780 -7.716 1.00 97.81 87 ALA A N 1
ATOM 686 C CA . ALA A 1 87 ? 14.977 3.884 -8.987 1.00 97.81 87 ALA A CA 1
ATOM 687 C C . ALA A 1 87 ? 15.064 5.283 -9.642 1.00 97.81 87 ALA A C 1
ATOM 689 O O . ALA A 1 87 ? 14.512 5.491 -10.721 1.00 97.81 87 ALA A O 1
ATOM 690 N N . GLY A 1 88 ? 15.766 6.241 -9.023 1.00 97.56 88 GLY A N 1
ATOM 691 C CA . GLY A 1 88 ? 16.035 7.569 -9.581 1.00 97.56 88 GLY A CA 1
ATOM 692 C C . GLY A 1 88 ? 15.008 8.641 -9.212 1.00 97.56 88 GLY A C 1
ATOM 693 O O . GLY A 1 88 ? 15.076 9.760 -9.725 1.00 97.56 88 GLY A O 1
ATOM 694 N N . PHE A 1 89 ? 14.067 8.342 -8.316 1.00 96.44 89 PHE A N 1
ATOM 695 C CA . PHE A 1 89 ? 13.072 9.314 -7.874 1.00 96.44 89 PHE A CA 1
ATOM 696 C C . PHE A 1 89 ? 13.589 10.163 -6.700 1.00 96.44 89 PHE A C 1
ATOM 698 O O . PHE A 1 89 ? 14.184 9.637 -5.756 1.00 96.44 89 PHE A O 1
ATOM 705 N N . PRO A 1 90 ? 13.349 11.486 -6.695 1.00 95.56 90 PRO A N 1
ATOM 706 C CA . PRO A 1 90 ? 13.910 12.356 -5.673 1.00 95.56 90 PRO A CA 1
ATOM 707 C C . PRO A 1 90 ? 13.224 12.203 -4.308 1.00 95.56 90 PRO A C 1
ATOM 709 O O . PRO A 1 90 ? 12.005 12.065 -4.189 1.00 95.56 90 PRO A O 1
ATOM 712 N N . ARG A 1 91 ? 14.020 12.362 -3.245 1.00 95.12 91 ARG A N 1
ATOM 713 C CA . ARG A 1 91 ? 13.590 12.312 -1.829 1.00 95.12 91 ARG A CA 1
ATOM 714 C C . ARG A 1 91 ? 12.508 13.333 -1.473 1.00 95.12 91 ARG A C 1
ATOM 716 O O . ARG A 1 91 ? 11.781 13.167 -0.496 1.00 95.12 91 ARG A O 1
ATOM 723 N N . THR A 1 92 ? 12.431 14.410 -2.254 1.00 94.75 92 THR A N 1
ATOM 724 C CA . THR A 1 92 ? 11.487 15.522 -2.086 1.00 94.75 92 THR A CA 1
ATOM 725 C C . THR A 1 92 ? 10.061 15.166 -2.492 1.00 94.75 92 THR A C 1
ATOM 727 O O . THR A 1 92 ? 9.139 15.921 -2.186 1.00 94.75 92 THR A O 1
ATOM 730 N N . LEU A 1 93 ? 9.851 14.021 -3.148 1.00 95.19 93 LEU A N 1
ATOM 731 C CA . LEU A 1 93 ? 8.514 13.511 -3.420 1.00 95.19 93 LEU A CA 1
ATOM 732 C C . LEU A 1 93 ? 7.772 13.174 -2.121 1.00 95.19 93 LEU A C 1
ATOM 734 O O . LEU A 1 93 ? 8.374 12.829 -1.098 1.00 95.19 93 LEU A O 1
ATOM 738 N N . CYS A 1 94 ? 6.439 13.244 -2.190 1.00 95.69 94 CYS A N 1
ATOM 739 C CA . CYS A 1 94 ? 5.546 12.899 -1.088 1.00 95.69 94 CYS A CA 1
ATOM 740 C C . CYS A 1 94 ? 5.940 11.554 -0.456 1.00 95.69 94 CYS A C 1
ATOM 742 O O . CYS A 1 94 ? 6.062 10.548 -1.152 1.00 95.69 94 CYS A O 1
ATOM 744 N N . ALA A 1 95 ? 6.108 11.523 0.869 1.00 96.88 95 ALA A N 1
ATOM 745 C CA . ALA A 1 95 ? 6.522 10.312 1.575 1.00 96.88 95 ALA A CA 1
ATOM 746 C C . ALA A 1 95 ? 5.512 9.163 1.424 1.00 96.88 95 ALA A C 1
ATOM 748 O O . ALA A 1 95 ? 5.923 8.018 1.292 1.00 96.88 95 ALA A O 1
ATOM 749 N N . TYR A 1 96 ? 4.203 9.447 1.367 1.00 96.75 96 TYR A N 1
ATOM 750 C CA . TYR A 1 96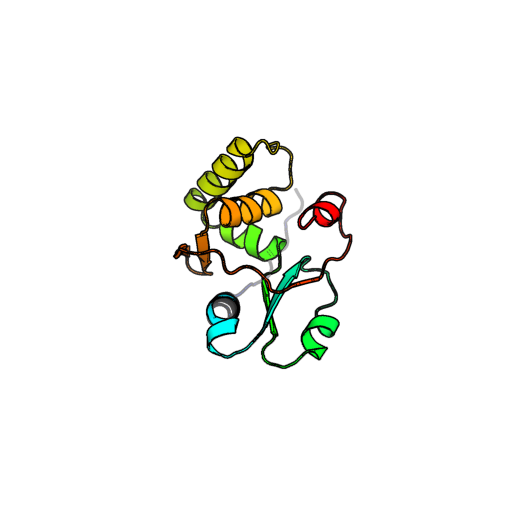 ? 3.203 8.403 1.110 1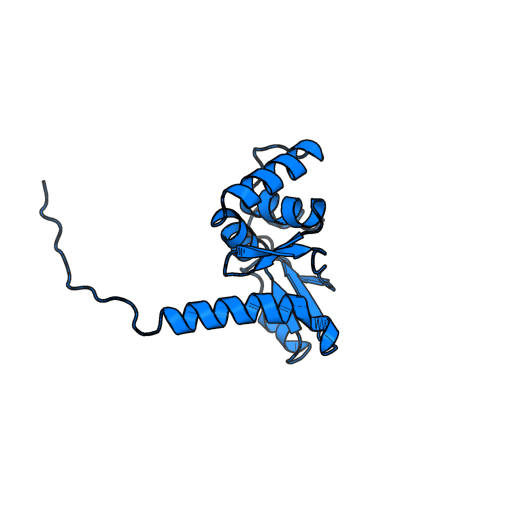.00 96.75 96 TYR A CA 1
ATOM 751 C C . TYR A 1 96 ? 3.379 7.763 -0.268 1.00 96.75 96 TYR A C 1
ATOM 753 O O . TYR A 1 96 ? 3.287 6.544 -0.384 1.00 96.75 96 TYR A O 1
ATOM 761 N N . MET A 1 97 ? 3.710 8.570 -1.277 1.00 96.25 97 MET A N 1
ATOM 762 C CA . MET A 1 97 ? 3.997 8.085 -2.624 1.00 96.25 97 MET A CA 1
ATOM 763 C C . MET A 1 97 ? 5.275 7.250 -2.657 1.00 96.25 97 MET A C 1
ATOM 765 O O . MET A 1 97 ? 5.266 6.159 -3.211 1.00 96.25 97 MET A O 1
ATOM 769 N N . ARG A 1 98 ? 6.347 7.700 -1.993 1.00 97.75 98 ARG A N 1
ATOM 770 C CA . ARG A 1 98 ? 7.595 6.924 -1.891 1.00 97.75 98 ARG A CA 1
ATOM 771 C C . ARG A 1 98 ? 7.398 5.612 -1.123 1.00 97.75 98 ARG A C 1
ATOM 773 O O . ARG A 1 98 ? 7.933 4.587 -1.516 1.00 97.75 98 ARG A O 1
ATOM 780 N N . ASN A 1 99 ? 6.575 5.605 -0.080 1.00 98.38 99 ASN A N 1
ATOM 781 C CA . ASN A 1 99 ? 6.202 4.380 0.625 1.00 98.38 99 ASN A CA 1
ATOM 782 C C . ASN A 1 99 ? 5.424 3.407 -0.268 1.00 98.38 99 ASN A C 1
ATOM 784 O O . ASN A 1 99 ? 5.725 2.219 -0.300 1.00 98.38 99 ASN A O 1
ATOM 788 N N . TYR A 1 100 ? 4.434 3.910 -1.005 1.00 97.62 100 TYR A N 1
ATOM 789 C CA . TYR A 1 100 ? 3.644 3.096 -1.922 1.00 97.62 100 TYR A CA 1
ATOM 790 C C . TYR A 1 100 ? 4.503 2.548 -3.065 1.00 97.62 100 TYR A C 1
ATOM 792 O O . TYR A 1 100 ? 4.541 1.340 -3.264 1.00 97.62 100 TYR A O 1
ATOM 800 N N . TRP A 1 101 ? 5.231 3.407 -3.783 1.00 97.75 101 TRP A N 1
ATOM 801 C CA . TRP A 1 101 ? 6.101 2.986 -4.882 1.00 97.75 101 TRP A CA 1
ATOM 802 C C . TRP A 1 101 ? 7.212 2.065 -4.406 1.00 97.75 101 TRP A C 1
ATOM 804 O O . TRP A 1 101 ? 7.502 1.095 -5.087 1.00 97.75 101 TRP A O 1
ATOM 814 N N . GLY A 1 102 ? 7.797 2.308 -3.233 1.00 98.25 102 GLY A N 1
ATOM 815 C CA . GLY A 1 102 ? 8.809 1.419 -2.672 1.00 98.25 102 GLY A CA 1
ATOM 816 C C . GLY A 1 102 ? 8.257 0.024 -2.411 1.00 98.25 102 GLY A C 1
ATOM 817 O O . GLY A 1 102 ? 8.893 -0.957 -2.771 1.00 98.25 102 GLY A O 1
ATOM 818 N N . SER A 1 103 ? 7.031 -0.071 -1.897 1.00 98.31 103 SER A N 1
ATOM 819 C CA . SER A 1 103 ? 6.320 -1.341 -1.750 1.00 98.31 103 SER A CA 1
ATOM 820 C C . SER A 1 103 ? 6.133 -2.066 -3.090 1.00 98.31 103 SER A C 1
ATOM 822 O O . SER A 1 103 ? 6.345 -3.272 -3.161 1.00 98.31 103 SER A O 1
ATOM 824 N N . VAL A 1 104 ? 5.777 -1.333 -4.153 1.00 97.81 104 VAL A N 1
ATOM 825 C CA . VAL A 1 104 ? 5.633 -1.885 -5.512 1.00 97.81 104 VAL A CA 1
ATOM 826 C C . VAL A 1 104 ? 6.986 -2.327 -6.080 1.00 97.81 104 VAL A C 1
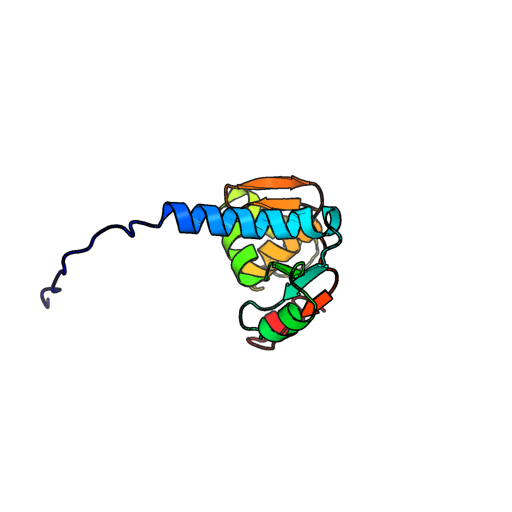ATOM 828 O O . VAL A 1 104 ? 7.099 -3.436 -6.585 1.00 97.81 104 VAL A O 1
ATOM 831 N N . LEU A 1 105 ? 8.024 -1.492 -5.974 1.00 98.38 105 LEU A N 1
ATOM 832 C CA . LEU A 1 105 ? 9.375 -1.764 -6.484 1.00 98.38 105 LEU A CA 1
ATOM 833 C C . LEU A 1 105 ? 10.041 -2.948 -5.778 1.00 98.38 105 LEU A C 1
ATOM 835 O O . LEU A 1 105 ? 10.783 -3.698 -6.404 1.00 98.38 105 LEU A O 1
ATOM 839 N N . LEU A 1 106 ? 9.781 -3.107 -4.480 1.00 98.50 106 LEU A N 1
ATOM 840 C CA . LEU A 1 106 ? 10.252 -4.240 -3.685 1.00 98.50 106 LEU A CA 1
ATOM 841 C C . LEU A 1 106 ? 9.404 -5.503 -3.879 1.00 98.50 106 LEU A C 1
ATOM 843 O O . LEU A 1 106 ? 9.751 -6.531 -3.304 1.00 98.50 106 LEU A O 1
ATOM 847 N N . ASP A 1 107 ? 8.303 -5.416 -4.633 1.00 98.56 107 ASP A N 1
ATOM 848 C CA . ASP A 1 107 ? 7.306 -6.474 -4.804 1.00 98.56 107 ASP A CA 1
ATOM 849 C C . ASP A 1 107 ? 6.811 -7.047 -3.463 1.00 98.56 107 ASP A C 1
ATOM 851 O O . ASP A 1 107 ? 6.770 -8.254 -3.229 1.00 98.56 107 ASP A O 1
ATOM 855 N N . LYS A 1 108 ? 6.481 -6.151 -2.526 1.00 98.56 108 LYS A N 1
ATOM 856 C CA . LYS A 1 108 ? 6.065 -6.492 -1.159 1.00 98.56 108 LYS A CA 1
ATOM 857 C C . LYS A 1 108 ? 4.812 -5.740 -0.764 1.00 98.56 108 LYS A C 1
ATOM 859 O O . LYS A 1 108 ? 4.605 -4.613 -1.198 1.00 98.56 108 LYS A O 1
ATOM 864 N N . TYR A 1 109 ? 4.009 -6.313 0.123 1.00 98.38 109 TYR A N 1
ATOM 865 C CA . TYR A 1 109 ? 2.792 -5.691 0.639 1.00 98.38 109 TYR A CA 1
ATOM 866 C C . TYR A 1 109 ? 2.669 -5.856 2.148 1.00 98.38 109 TYR A C 1
ATOM 868 O O . TYR A 1 109 ? 2.746 -6.969 2.656 1.00 98.38 109 TYR A O 1
ATOM 876 N N . ILE A 1 110 ? 2.468 -4.758 2.874 1.00 98.31 110 ILE A N 1
ATOM 877 C CA . ILE A 1 110 ? 2.392 -4.785 4.338 1.00 98.31 110 ILE A CA 1
ATOM 878 C C . ILE A 1 110 ? 0.946 -4.710 4.833 1.00 98.31 110 ILE A C 1
ATOM 880 O O . ILE A 1 110 ? 0.156 -3.871 4.396 1.00 98.31 110 ILE A O 1
ATOM 884 N N . LEU A 1 111 ? 0.600 -5.585 5.773 1.00 98.12 111 LEU A N 1
ATOM 885 C CA . LEU A 1 111 ? -0.710 -5.621 6.415 1.00 98.12 111 LEU A CA 1
ATOM 886 C C . LEU A 1 111 ? -0.790 -4.640 7.593 1.00 98.12 111 LEU A C 1
ATOM 888 O O . LEU A 1 111 ? 0.192 -4.033 8.024 1.00 98.12 111 LEU A O 1
ATOM 892 N N . ALA A 1 112 ? -1.999 -4.475 8.134 1.00 96.88 112 ALA A N 1
ATOM 893 C CA . ALA A 1 112 ? -2.276 -3.524 9.210 1.00 96.88 112 ALA A CA 1
ATOM 894 C C . ALA A 1 112 ? -1.450 -3.758 10.487 1.00 96.88 112 ALA A C 1
ATOM 896 O O . ALA A 1 112 ? -1.251 -2.804 11.246 1.00 96.88 112 ALA A O 1
ATOM 897 N N . ASP A 1 113 ? -1.032 -5.001 10.725 1.00 96.81 113 ASP A N 1
ATOM 898 C CA . ASP A 1 113 ? -0.268 -5.473 11.882 1.00 96.81 113 ASP A CA 1
ATOM 899 C C . ASP A 1 113 ? 1.253 -5.512 11.650 1.00 96.81 113 ASP A C 1
ATOM 901 O O . ASP A 1 113 ? 2.003 -5.745 12.595 1.00 96.81 113 ASP A O 1
ATOM 905 N N . GLY A 1 114 ? 1.704 -5.228 10.425 1.00 97.56 114 GLY A N 1
ATOM 906 C CA . GLY A 1 114 ? 3.117 -5.211 10.052 1.00 97.56 114 GLY A CA 1
ATOM 907 C C . GLY A 1 114 ? 3.601 -6.481 9.366 1.00 97.56 114 GLY A C 1
ATOM 908 O O . GLY A 1 114 ? 4.763 -6.535 8.972 1.00 97.56 114 GLY A O 1
ATOM 909 N N . THR A 1 115 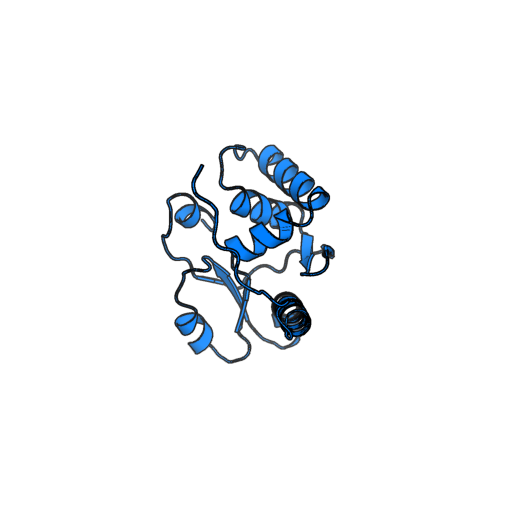? 2.736 -7.482 9.187 1.00 98.25 115 THR A N 1
ATOM 910 C CA . THR A 1 115 ? 3.063 -8.668 8.392 1.00 98.25 115 THR A CA 1
ATOM 911 C C . THR A 1 115 ? 3.360 -8.255 6.952 1.00 98.25 115 THR A C 1
ATOM 913 O O . THR A 1 115 ? 2.536 -7.601 6.311 1.00 98.25 115 THR A O 1
ATOM 916 N N . ILE A 1 116 ? 4.533 -8.633 6.442 1.00 98.25 116 ILE A N 1
ATOM 917 C CA . ILE A 1 116 ? 4.956 -8.359 5.066 1.00 98.25 116 ILE A CA 1
ATOM 918 C C . ILE A 1 116 ? 4.700 -9.604 4.221 1.00 98.25 116 ILE A C 1
ATOM 920 O O . ILE A 1 116 ? 5.202 -10.684 4.522 1.00 98.25 116 ILE A O 1
ATOM 924 N N . MET A 1 117 ? 3.930 -9.422 3.159 1.00 97.94 117 MET A N 1
ATOM 925 C CA . MET A 1 117 ? 3.658 -10.406 2.124 1.00 97.94 117 MET A CA 1
ATOM 926 C C . MET A 1 117 ? 4.594 -10.162 0.941 1.00 97.94 117 MET A C 1
ATOM 928 O O . MET A 1 117 ? 4.826 -9.008 0.573 1.00 97.94 117 MET A O 1
ATOM 932 N N . ASP A 1 118 ? 5.097 -11.232 0.336 1.00 97.38 118 ASP A N 1
ATOM 933 C CA . ASP A 1 118 ? 5.743 -11.158 -0.975 1.00 97.38 118 ASP A CA 1
ATOM 934 C C . ASP A 1 118 ? 4.677 -11.124 -2.080 1.00 97.38 118 ASP A C 1
ATOM 936 O O . ASP A 1 118 ? 3.610 -11.731 -1.942 1.00 97.38 118 ASP A O 1
ATOM 940 N N . GLY A 1 119 ? 4.970 -10.412 -3.166 1.00 97.19 119 GLY A N 1
ATOM 941 C CA . GLY A 1 119 ? 4.034 -10.139 -4.249 1.00 97.19 119 GLY A CA 1
ATOM 942 C C . GLY A 1 119 ? 3.144 -8.942 -3.927 1.00 97.19 119 GLY A C 1
ATOM 943 O O . GLY A 1 119 ? 2.202 -9.035 -3.135 1.00 97.19 119 GLY A O 1
ATOM 944 N N . TYR A 1 120 ? 3.408 -7.801 -4.562 1.00 97.44 120 TYR A N 1
ATOM 945 C CA . TYR A 1 120 ? 2.533 -6.642 -4.446 1.00 97.44 120 TYR A CA 1
ATOM 946 C C . TYR A 1 120 ? 1.186 -6.928 -5.145 1.00 97.44 120 TYR A C 1
ATOM 948 O O . TYR A 1 120 ? 1.169 -7.234 -6.341 1.00 97.44 120 TYR A O 1
ATOM 956 N N . PRO A 1 121 ? 0.029 -6.805 -4.458 1.00 97.38 121 PRO A N 1
ATOM 957 C CA . PRO A 1 121 ? -1.279 -7.013 -5.067 1.00 97.38 121 PRO A CA 1
ATOM 958 C C . PRO A 1 121 ? -1.622 -5.845 -6.000 1.00 97.38 121 PRO A C 1
ATOM 960 O O . PRO A 1 121 ? -2.254 -4.860 -5.603 1.00 97.38 121 PRO A O 1
ATOM 963 N N . ALA A 1 122 ? -1.195 -5.960 -7.258 1.00 96.81 122 ALA A N 1
ATOM 964 C CA . ALA A 1 122 ? -1.445 -4.958 -8.282 1.00 96.81 122 ALA A CA 1
ATOM 965 C C . ALA A 1 122 ? -2.959 -4.686 -8.433 1.00 96.81 122 ALA A C 1
ATOM 967 O O . ALA A 1 122 ? -3.754 -5.636 -8.426 1.00 96.81 122 ALA A O 1
ATOM 968 N N . PRO A 1 123 ? -3.370 -3.408 -8.527 1.00 97.19 123 PRO A N 1
ATOM 969 C CA . PRO A 1 123 ? -4.758 -3.046 -8.785 1.00 97.19 123 PRO A CA 1
ATOM 970 C C . PRO A 1 123 ? -5.165 -3.414 -10.217 1.00 97.19 123 PRO A C 1
ATOM 972 O O . PRO A 1 123 ? -4.355 -3.316 -11.136 1.00 97.19 123 PRO A O 1
ATOM 975 N N . ASP A 1 124 ? -6.437 -3.761 -10.416 1.00 97.62 124 ASP A N 1
ATOM 976 C CA . ASP A 1 124 ? -7.005 -3.998 -11.749 1.00 97.62 124 ASP A CA 1
ATOM 977 C C . ASP A 1 124 ? -7.266 -2.677 -12.491 1.00 97.62 124 ASP A C 1
ATOM 979 O O . ASP A 1 124 ? -7.212 -2.615 -13.718 1.00 97.62 124 ASP A O 1
ATOM 983 N N . PHE A 1 125 ? -7.543 -1.602 -11.748 1.00 96.12 125 PHE A N 1
ATOM 984 C CA . PHE A 1 125 ? -7.683 -0.253 -12.290 1.00 96.12 125 PHE A CA 1
ATOM 985 C C . PHE A 1 125 ? -7.351 0.826 -11.254 1.00 96.12 125 PHE A C 1
ATOM 987 O O . PHE A 1 125 ? -7.342 0.590 -10.041 1.00 96.12 125 PHE A O 1
ATOM 994 N N . ILE A 1 126 ? -7.104 2.040 -11.750 1.00 95.25 126 ILE A N 1
ATOM 995 C CA . ILE A 1 126 ? -6.830 3.223 -10.935 1.00 95.25 126 ILE A CA 1
ATOM 996 C C . ILE A 1 126 ? -8.026 4.176 -10.974 1.00 95.25 126 ILE A C 1
ATOM 998 O O . ILE A 1 126 ? -8.520 4.519 -12.047 1.00 95.25 126 ILE A O 1
ATOM 1002 N N . TRP A 1 127 ? -8.461 4.644 -9.804 1.00 94.38 127 TRP A N 1
ATOM 1003 C CA . TRP A 1 127 ? -9.496 5.666 -9.653 1.00 94.38 127 TRP A CA 1
ATOM 1004 C C . TRP A 1 127 ? -8.949 6.864 -8.875 1.00 94.38 127 TRP A C 1
ATOM 1006 O O . TRP A 1 127 ? -8.926 6.875 -7.645 1.00 94.38 127 TRP A O 1
ATOM 1016 N N . GLN A 1 128 ? -8.459 7.861 -9.612 1.00 91.19 128 GLN A N 1
ATOM 1017 C CA . GLN A 1 128 ? -7.696 8.980 -9.062 1.00 91.19 128 GLN A CA 1
ATOM 1018 C C . GLN A 1 128 ? -8.403 10.318 -9.276 1.00 91.19 128 GLN A C 1
ATOM 1020 O O . GLN A 1 128 ? -8.813 10.649 -10.387 1.00 91.19 128 GLN A O 1
ATOM 1025 N N . ASP A 1 129 ? -8.454 11.127 -8.222 1.00 89.25 129 ASP A N 1
ATOM 1026 C CA . ASP A 1 129 ? -8.800 12.543 -8.262 1.00 89.25 129 ASP A CA 1
ATOM 1027 C C . ASP A 1 129 ? -7.549 13.432 -8.118 1.00 89.25 129 ASP A C 1
ATOM 1029 O O . ASP A 1 129 ? -6.467 12.991 -7.726 1.00 89.25 129 ASP A O 1
ATOM 1033 N N . HIS A 1 130 ? -7.655 14.714 -8.468 1.00 89.81 130 HIS A N 1
ATOM 1034 C CA . HIS A 1 130 ? -6.509 15.627 -8.442 1.00 89.81 130 HIS A CA 1
ATOM 1035 C C . HIS A 1 130 ? -6.477 16.471 -7.159 1.00 89.81 130 HIS A C 1
ATOM 1037 O O . HIS A 1 130 ? -6.719 17.674 -7.203 1.00 89.81 130 HIS A O 1
ATOM 1043 N N . ILE A 1 131 ? -6.136 15.859 -6.017 1.00 88.94 131 ILE A N 1
ATOM 1044 C CA . ILE A 1 131 ? -6.041 16.600 -4.742 1.00 88.94 131 ILE A CA 1
ATOM 1045 C C . ILE A 1 131 ? -4.768 17.444 -4.606 1.00 88.94 131 ILE A C 1
ATOM 1047 O O . ILE A 1 131 ? -4.773 18.476 -3.939 1.00 88.94 131 ILE A O 1
ATOM 1051 N N . CYS A 1 132 ? -3.659 17.015 -5.217 1.00 90.50 132 CYS A N 1
ATOM 1052 C CA . CYS A 1 132 ? -2.428 17.802 -5.307 1.00 90.50 132 CYS A CA 1
ATOM 1053 C C . CYS A 1 132 ? -1.566 17.367 -6.500 1.00 90.50 132 CYS A C 1
ATOM 1055 O O . CYS A 1 132 ? -1.770 16.292 -7.067 1.00 90.50 132 CYS A O 1
ATOM 1057 N N . CYS A 1 133 ? -0.554 18.170 -6.840 1.00 87.88 133 CYS A N 1
ATOM 1058 C CA . CYS A 1 133 ? 0.310 17.935 -8.001 1.00 87.88 133 CYS A CA 1
ATOM 1059 C C . CYS A 1 133 ? 1.040 16.581 -7.971 1.00 87.88 133 CYS A C 1
ATOM 1061 O O . CYS A 1 133 ? 1.306 16.007 -9.020 1.00 87.88 133 CYS A O 1
ATOM 1063 N N . SER A 1 134 ? 1.379 16.059 -6.787 1.00 86.44 134 SER A N 1
ATOM 1064 C CA . SER A 1 134 ? 1.988 14.726 -6.673 1.00 86.44 134 SER A CA 1
ATOM 1065 C C . SER A 1 134 ? 0.968 13.609 -6.894 1.00 86.44 134 SER A C 1
ATOM 1067 O O . SER A 1 134 ? 1.289 12.622 -7.543 1.00 86.44 134 SER A O 1
ATOM 1069 N N . HIS A 1 135 ? -0.270 13.775 -6.423 1.00 87.25 135 HIS A N 1
ATOM 1070 C CA .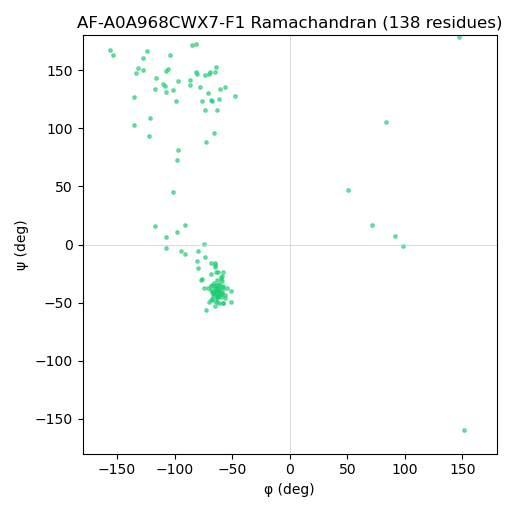 HIS A 1 135 ? -1.324 12.769 -6.587 1.00 87.25 135 HIS A CA 1
ATOM 1071 C C . HIS A 1 135 ? -1.714 12.557 -8.049 1.00 87.25 135 HIS A C 1
ATOM 1073 O O . HIS A 1 135 ? -1.906 11.419 -8.466 1.00 87.25 135 HIS A O 1
ATOM 1079 N N . SER A 1 136 ? -1.752 13.619 -8.862 1.00 84.94 136 SER A N 1
ATOM 1080 C CA . SER A 1 136 ? -2.037 13.472 -10.297 1.00 84.94 136 SER A CA 1
ATOM 1081 C C . SER A 1 136 ? -0.968 12.693 -11.062 1.00 84.94 136 SER A C 1
ATOM 1083 O O . SER A 1 136 ? -1.258 12.193 -12.146 1.00 84.94 136 SER A O 1
ATOM 1085 N N . LYS A 1 137 ? 0.245 12.569 -10.512 1.00 89.12 137 LYS A N 1
ATOM 1086 C CA . LYS A 1 137 ? 1.373 11.846 -11.116 1.00 89.12 137 LYS A CA 1
ATOM 1087 C C . LYS A 1 137 ? 1.703 10.521 -10.438 1.00 89.12 137 LYS A C 1
ATOM 1089 O O . LYS A 1 137 ? 2.571 9.815 -10.923 1.00 89.12 137 LYS A O 1
ATOM 1094 N N . TRP A 1 138 ? 1.018 10.169 -9.354 1.00 91.69 138 TRP A N 1
ATOM 1095 C CA . TRP A 1 138 ? 1.318 8.962 -8.581 1.00 91.69 138 TRP A CA 1
ATOM 1096 C C . TRP A 1 138 ? 1.153 7.683 -9.417 1.00 91.69 138 TRP A C 1
ATOM 1098 O O . TRP A 1 138 ? 1.946 6.753 -9.294 1.00 91.69 138 TRP A O 1
ATOM 1108 N N . TYR A 1 139 ? 0.137 7.649 -10.277 1.00 89.38 139 TYR A N 1
ATOM 1109 C CA . TYR A 1 139 ? -0.292 6.452 -11.005 1.00 89.38 139 TYR A CA 1
ATOM 1110 C C . TYR A 1 139 ? -0.149 6.567 -12.537 1.00 89.38 139 TYR A C 1
ATOM 1112 O O . TYR A 1 139 ? -0.787 5.798 -13.255 1.00 89.38 139 TYR A O 1
ATOM 1120 N N . GLN A 1 140 ? 0.617 7.551 -13.032 1.00 83.62 140 GLN A N 1
ATOM 1121 C CA . GLN A 1 140 ? 0.947 7.728 -14.459 1.00 83.62 140 GLN A CA 1
ATOM 1122 C C . GLN A 1 140 ? 2.316 7.131 -14.758 1.00 83.62 140 GLN A C 1
ATOM 1124 O O . GLN A 1 140 ? 2.445 6.507 -15.831 1.00 83.62 140 GLN A O 1
#

Secondary structure (DSSP, 8-state):
-PPP--------TTHHHHHHHHHHHHHHHHTGGGGT-EEEEE-TTS-THHHHTT-SSEEE--HHHHHHHHHHSHHHHHHHHHHHHHTT--TTS-HHHHHHHHHHHTTEEE-TTSPEEES----SEEE---SSTTGGGTT-

Foldseek 3Di:
DDDDDDDDDDDDPCPVVVLVVQQVLQVLQVCLVVVPAFEEEEAPPFDVVVQPVVDPSYGYDYQQVQLVLCVVVVVSLVQLLVQCVVVVHDPPADSSLSSRNSCVSQLWGAGNVGDIDHGDSDGPYYGYDPPDPRRVVSVD

Radius of gyration: 17.27 Å; Cα contacts (8 Å, |Δi|>4): 184; chains: 1; bounding box: 39×48×47 Å

Nearest PDB structures (foldseek):
  3o3o-assembly1_A  TM=8.216E-01  e=1.415E-04  Clostridioides difficile
  1i97-assembly1_B  TM=2.213E-01  e=2.800E+00  Thermus thermophilus
  6yt9-assembly1_c  TM=2.348E-01  e=3.632E+00  Acinetobacter baumannii
  5gm2-assembly3_R  TM=2.314E-01  e=8.466E+00  Streptomyces blastmyceticus

Mean predicted aligned error: 3.86 Å

pLDDT: mean 95.08, std 4.54, range [67.25, 98.69]